Protein AF-A0A1I6BDX3-F1 (afdb_monomer_lite)

Radius of gyration: 25.12 Å; chains: 1; bounding box: 39×46×82 Å

Foldseek 3Di:
DDDDDDDDDPDPPPQPQPQADDGVVQADPVQVVVSVVCVVVVDNDYGPGVRVVPPDDPDDDDDPPVPPDDDPLVVQLVVQLVVCVVPPVDDSVVSSVVSVVVVVCVVCVVVVVVD

Organism: NCBI:txid112413

InterPro domains:
  IPR046274 Protein of unknown function DUF6307 [PF19826] (72-114)
  IPR060845 RGCVC-like [NF038206] (8-50)

Secondary structure (DSSP, 8-state):
-----PPP-----TTB-SSSSSBGGG--HHHHHHHHHHHHTT-------GGGG-S-----S----------HHHHHHHHHHHHHHHHH---HHHHHHHHHHHHHHHHHHHHHHT-

Sequence (115 aa):
MSAQSAAPLAARSAGACPVCRHEKAGHDAIADRFCSATAAGGFRRACACAAGSRETTEEDGNMTSELSFVSRYDQRLALVRDVLAQDTGLTEAACQALAARLLHVLDEAPERLRR

pLDDT: mean 78.5, std 18.49, range [38.06, 97.5]

Structure (mmCIF, N/CA/C/O backbone):
data_AF-A0A1I6BDX3-F1
#
_entry.id   AF-A0A1I6BDX3-F1
#
loop_
_atom_site.group_PDB
_atom_site.id
_atom_site.type_symbol
_atom_site.label_atom_id
_atom_site.label_alt_id
_atom_site.label_comp_id
_atom_site.label_asym_id
_atom_site.label_entity_id
_atom_site.label_seq_id
_atom_site.pdbx_PDB_ins_code
_atom_site.Cartn_x
_atom_site.Cartn_y
_atom_site.Cartn_z
_atom_site.occupancy
_atom_site.B_iso_or_equiv
_atom_site.auth_seq_id
_atom_site.auth_comp_id
_atom_site.auth_asym_id
_atom_site.auth_atom_id
_atom_site.pdbx_PDB_model_num
ATOM 1 N N . MET A 1 1 ? 17.120 -18.628 -61.270 1.00 38.06 1 MET A N 1
ATOM 2 C CA . MET A 1 1 ? 17.555 -17.215 -61.274 1.00 38.06 1 MET A CA 1
ATOM 3 C C . MET A 1 1 ? 16.368 -16.407 -60.757 1.00 38.06 1 MET A C 1
ATOM 5 O O . MET A 1 1 ? 15.397 -16.283 -61.482 1.00 38.06 1 MET A O 1
ATOM 9 N N . SER A 1 2 ? 16.211 -16.273 -59.434 1.00 44.50 2 SER A N 1
ATOM 10 C CA . SER A 1 2 ? 16.793 -15.211 -58.573 1.00 44.50 2 SER A CA 1
ATOM 11 C C . SER A 1 2 ? 16.189 -13.838 -58.908 1.00 44.50 2 SER A C 1
ATOM 13 O O . SER A 1 2 ? 16.275 -13.439 -60.056 1.00 44.50 2 SER A O 1
ATOM 15 N N . ALA A 1 3 ? 15.596 -13.049 -58.012 1.00 40.91 3 ALA A N 1
ATOM 16 C CA . ALA A 1 3 ? 15.345 -13.150 -56.577 1.00 40.91 3 ALA A CA 1
ATOM 17 C C . ALA A 1 3 ? 14.177 -12.194 -56.238 1.00 40.91 3 ALA A C 1
ATOM 19 O O . ALA A 1 3 ? 14.012 -11.165 -56.888 1.00 40.91 3 ALA A O 1
ATOM 20 N N . GLN A 1 4 ? 13.367 -12.541 -55.236 1.00 47.47 4 GLN A N 1
ATOM 21 C CA . GLN A 1 4 ? 12.331 -11.663 -54.685 1.00 47.47 4 GLN A CA 1
ATOM 22 C C . GLN A 1 4 ? 13.005 -10.555 -53.865 1.00 47.47 4 GLN A C 1
ATOM 24 O O . GLN A 1 4 ? 13.769 -10.846 -52.944 1.00 47.47 4 GLN A O 1
ATOM 29 N N . SER A 1 5 ? 12.740 -9.293 -54.212 1.00 45.94 5 SER A N 1
ATOM 30 C CA . SER A 1 5 ? 13.224 -8.129 -53.469 1.00 45.94 5 SER A CA 1
ATOM 31 C C . SER A 1 5 ? 12.552 -8.055 -52.101 1.00 45.94 5 SER A C 1
ATOM 33 O O . SER A 1 5 ? 11.359 -7.780 -51.989 1.00 45.94 5 SER A O 1
ATOM 35 N N . ALA A 1 6 ? 13.344 -8.295 -51.059 1.00 41.50 6 ALA A N 1
ATOM 36 C CA . ALA A 1 6 ? 12.985 -8.012 -49.682 1.00 41.50 6 ALA A CA 1
ATOM 37 C C . ALA A 1 6 ? 12.788 -6.498 -49.500 1.00 41.50 6 ALA A C 1
ATOM 39 O O . ALA A 1 6 ? 13.661 -5.700 -49.845 1.00 41.50 6 ALA A O 1
ATOM 40 N N . ALA A 1 7 ? 11.638 -6.113 -48.947 1.00 47.19 7 ALA A N 1
ATOM 41 C CA . ALA A 1 7 ? 11.416 -4.769 -48.431 1.00 47.19 7 ALA A CA 1
ATOM 42 C C . ALA A 1 7 ? 12.495 -4.434 -47.380 1.00 47.19 7 ALA A C 1
ATOM 44 O O . ALA A 1 7 ? 12.864 -5.314 -46.593 1.00 47.19 7 ALA A O 1
ATOM 45 N N . PRO A 1 8 ? 13.012 -3.195 -47.334 1.00 40.88 8 PRO A N 1
ATOM 46 C CA . PRO A 1 8 ? 14.002 -2.833 -46.337 1.00 40.88 8 PRO A CA 1
ATOM 47 C C . PRO A 1 8 ? 13.343 -2.888 -44.957 1.00 40.88 8 PRO A C 1
ATOM 49 O O . PRO A 1 8 ? 12.376 -2.172 -44.690 1.00 40.88 8 PRO A O 1
ATOM 52 N N . LEU A 1 9 ? 13.868 -3.748 -44.075 1.00 45.53 9 LEU A N 1
ATOM 53 C CA . LEU A 1 9 ? 13.616 -3.629 -42.645 1.00 45.53 9 LEU A CA 1
ATOM 54 C C . LEU A 1 9 ? 13.985 -2.200 -42.255 1.00 45.53 9 LEU A C 1
ATOM 56 O O . LEU A 1 9 ? 15.145 -1.807 -42.377 1.00 45.53 9 LEU A O 1
ATOM 60 N N . ALA A 1 10 ? 12.982 -1.436 -41.827 1.00 44.34 10 ALA A N 1
ATOM 61 C CA . ALA A 1 10 ? 13.151 -0.107 -41.276 1.00 44.34 10 ALA A CA 1
ATOM 62 C C . ALA A 1 10 ? 14.320 -0.127 -40.285 1.00 44.34 10 ALA A C 1
ATOM 64 O O . ALA A 1 10 ? 14.266 -0.796 -39.248 1.00 44.34 10 ALA A O 1
ATOM 65 N N . ALA A 1 11 ? 15.393 0.577 -40.641 1.00 45.22 11 ALA A N 1
ATOM 66 C CA . ALA A 1 11 ? 16.495 0.847 -39.746 1.00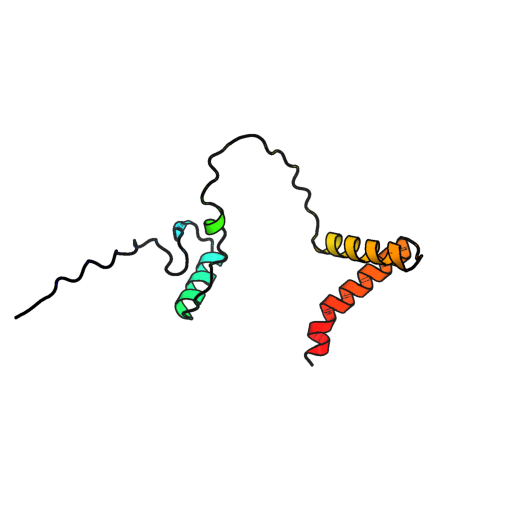 45.22 11 ALA A CA 1
ATOM 67 C C . ALA A 1 11 ? 15.905 1.562 -38.528 1.00 45.22 11 ALA A C 1
ATOM 69 O O . ALA A 1 11 ? 15.529 2.730 -38.608 1.00 45.22 11 ALA A O 1
ATOM 70 N N . ARG A 1 12 ? 15.763 0.849 -37.403 1.00 50.03 12 ARG A N 1
ATOM 71 C CA . ARG A 1 12 ? 15.509 1.497 -36.116 1.00 50.03 12 ARG A CA 1
ATOM 72 C C . ARG A 1 12 ? 16.697 2.426 -35.903 1.00 50.03 12 ARG A C 1
ATOM 74 O O . ARG A 1 12 ? 17.824 1.950 -35.778 1.00 50.03 12 ARG A O 1
ATOM 81 N N . SER A 1 13 ? 16.442 3.730 -35.965 1.00 53.16 13 SER A N 1
ATOM 82 C CA . SER A 1 13 ? 17.435 4.790 -35.819 1.00 53.16 13 SER A CA 1
ATOM 83 C C . SER A 1 13 ? 18.366 4.489 -34.646 1.00 53.16 13 SER A C 1
ATOM 85 O O . SER A 1 13 ? 17.910 4.002 -33.611 1.00 53.16 13 SER A O 1
ATOM 87 N N . ALA A 1 14 ? 19.654 4.812 -34.774 1.00 56.88 14 ALA A N 1
ATOM 88 C CA . ALA A 1 14 ? 20.702 4.535 -33.782 1.00 56.88 14 ALA A CA 1
ATOM 89 C C . ALA A 1 14 ? 20.483 5.175 -32.382 1.00 56.88 14 ALA A C 1
ATOM 91 O O . ALA A 1 14 ? 21.340 5.060 -31.509 1.00 56.88 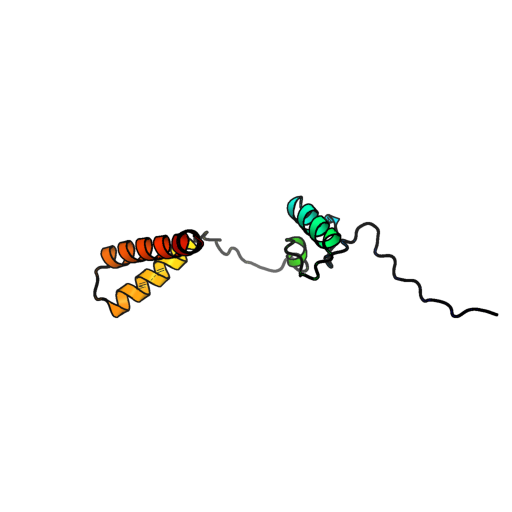14 ALA A O 1
ATOM 92 N N . GLY A 1 15 ? 19.333 5.814 -32.147 1.00 67.81 15 GLY A N 1
ATOM 93 C CA . GLY A 1 15 ? 18.870 6.355 -30.867 1.00 67.81 15 GLY A CA 1
ATOM 94 C C . GLY A 1 15 ? 17.551 5.759 -30.352 1.00 67.81 15 GLY A C 1
ATOM 95 O O . GLY A 1 15 ? 17.027 6.242 -29.353 1.00 67.81 15 GLY A O 1
ATOM 96 N N . ALA A 1 16 ? 16.989 4.727 -30.991 1.00 78.94 16 ALA A N 1
ATOM 97 C CA . ALA A 1 16 ? 15.766 4.076 -30.524 1.00 78.94 16 ALA A CA 1
ATOM 98 C C . ALA A 1 16 ? 16.082 2.975 -29.501 1.00 78.94 16 ALA A C 1
ATOM 100 O O . ALA A 1 16 ? 16.956 2.130 -29.712 1.00 78.94 16 ALA A O 1
ATOM 101 N N . CYS A 1 17 ? 15.342 2.941 -28.395 1.00 85.19 17 CYS A N 1
ATOM 102 C CA . CYS A 1 17 ? 15.434 1.835 -27.452 1.00 85.19 17 CYS A CA 1
ATOM 103 C C . CYS A 1 17 ? 14.797 0.570 -28.061 1.00 85.19 17 CYS A C 1
ATOM 105 O O . CYS A 1 17 ? 13.702 0.645 -28.623 1.00 85.19 17 CYS A O 1
ATOM 107 N N . PRO A 1 18 ? 15.421 -0.620 -27.948 1.00 83.19 18 PRO A N 1
ATOM 108 C CA . PRO A 1 18 ? 14.834 -1.850 -28.468 1.00 83.19 18 PRO A CA 1
ATOM 109 C C . PRO A 1 18 ? 13.566 -2.286 -27.715 1.00 83.19 18 PRO A C 1
ATOM 111 O O . PRO A 1 18 ? 12.744 -2.989 -28.305 1.00 83.19 18 PRO A O 1
ATOM 114 N N . VAL A 1 19 ? 13.406 -1.848 -26.458 1.00 88.25 19 VAL A N 1
ATOM 115 C CA . VAL A 1 19 ? 12.369 -2.292 -25.508 1.00 88.25 19 VAL A CA 1
ATOM 116 C C . VAL A 1 19 ? 11.136 -1.389 -25.488 1.00 88.25 19 VAL A C 1
ATOM 118 O O . VAL A 1 19 ? 10.022 -1.884 -25.335 1.00 88.25 19 VAL A O 1
ATOM 121 N N . CYS A 1 20 ? 11.308 -0.079 -25.634 1.00 86.81 20 CYS A N 1
ATOM 122 C CA . CYS A 1 20 ? 10.216 0.889 -25.571 1.00 86.81 20 CYS A CA 1
ATOM 123 C C . CYS A 1 20 ? 10.058 1.655 -26.885 1.00 86.81 20 CYS A C 1
ATOM 125 O O . CYS A 1 20 ? 10.857 1.513 -27.810 1.00 86.81 20 CYS A O 1
ATOM 127 N N . ARG A 1 21 ? 8.960 2.410 -26.987 1.00 82.31 21 ARG A N 1
ATOM 128 C CA . ARG A 1 21 ? 8.581 3.133 -28.210 1.00 82.31 21 ARG A CA 1
ATOM 129 C C . ARG A 1 21 ? 9.109 4.568 -28.263 1.00 82.31 21 ARG A C 1
ATOM 131 O O . ARG A 1 21 ? 9.101 5.143 -29.340 1.00 82.31 21 ARG A O 1
ATOM 138 N N . HIS A 1 22 ? 9.576 5.104 -27.138 1.00 82.44 22 HIS A N 1
ATOM 139 C CA . HIS A 1 22 ? 10.152 6.443 -27.061 1.00 82.44 22 HIS A CA 1
ATOM 140 C C . HIS A 1 22 ? 11.665 6.423 -27.312 1.00 82.44 22 HIS A C 1
ATOM 142 O O . HIS A 1 22 ? 12.321 5.373 -27.285 1.00 82.44 22 HIS A O 1
ATOM 148 N N . GLU A 1 23 ? 12.230 7.605 -27.534 1.00 84.00 23 GLU A N 1
ATOM 149 C CA . GLU A 1 23 ? 13.657 7.765 -27.785 1.00 84.00 23 GLU A CA 1
ATOM 150 C C . GLU A 1 23 ? 14.508 7.381 -26.570 1.00 84.00 23 GLU A C 1
ATOM 152 O O . GLU A 1 23 ? 14.126 7.585 -25.411 1.00 84.00 23 GLU A O 1
ATOM 157 N N . LYS A 1 24 ? 15.705 6.850 -26.844 1.00 84.62 24 LYS A N 1
ATOM 158 C CA . LYS A 1 24 ? 16.684 6.497 -25.810 1.00 84.62 24 LYS A CA 1
ATOM 159 C C . LYS A 1 24 ? 17.221 7.736 -25.089 1.00 84.62 24 LYS A C 1
ATOM 161 O O . LYS A 1 24 ? 17.574 7.640 -23.923 1.00 84.62 24 LYS A O 1
ATOM 166 N N . ALA A 1 25 ? 17.247 8.897 -25.746 1.00 83.06 25 ALA A N 1
ATOM 167 C CA . ALA A 1 25 ? 17.690 10.152 -25.135 1.00 83.06 25 ALA A CA 1
ATOM 168 C C . ALA A 1 25 ? 16.834 10.570 -23.922 1.00 83.06 25 ALA A C 1
ATOM 170 O O . ALA A 1 25 ? 17.326 11.265 -23.041 1.00 83.06 25 ALA A O 1
ATOM 171 N N . GLY A 1 26 ? 15.580 10.107 -23.836 1.00 82.75 26 GLY A N 1
ATOM 172 C CA . GLY A 1 26 ? 14.711 10.339 -22.680 1.00 82.75 26 GLY A CA 1
ATOM 173 C C . GLY A 1 26 ? 14.982 9.422 -21.481 1.00 82.75 26 GLY A C 1
ATOM 174 O O . GLY A 1 26 ? 14.260 9.492 -20.486 1.00 82.75 26 GLY A O 1
ATOM 175 N N . HIS A 1 27 ? 15.960 8.519 -21.563 1.00 87.81 27 HIS A N 1
ATOM 176 C CA . HIS A 1 27 ? 16.286 7.618 -20.466 1.00 87.81 27 HIS A CA 1
ATOM 177 C C . HIS A 1 27 ? 17.052 8.337 -19.355 1.00 87.81 27 HIS A C 1
ATOM 179 O O . HIS A 1 27 ? 18.011 9.062 -19.602 1.00 87.81 27 HIS A O 1
ATOM 185 N N . ASP A 1 28 ? 16.669 8.058 -18.113 1.00 86.88 28 ASP A N 1
ATOM 186 C CA . ASP A 1 28 ? 17.568 8.221 -16.977 1.00 86.88 28 ASP A CA 1
ATOM 187 C C . ASP A 1 28 ? 18.398 6.939 -16.759 1.00 86.88 28 ASP A C 1
ATOM 189 O O . ASP A 1 28 ? 18.201 5.903 -17.407 1.00 86.88 28 ASP A O 1
ATOM 193 N N . ALA A 1 29 ? 19.325 6.983 -15.800 1.00 88.06 29 ALA A N 1
ATOM 194 C CA . ALA A 1 29 ? 20.190 5.848 -15.485 1.00 88.06 29 ALA A CA 1
ATOM 195 C C . ALA A 1 29 ? 19.418 4.577 -15.065 1.00 88.06 29 ALA A C 1
ATOM 197 O O . ALA A 1 29 ? 19.932 3.463 -15.210 1.00 88.06 29 ALA A O 1
ATOM 198 N N . ILE A 1 30 ? 18.198 4.717 -14.532 1.00 87.12 30 ILE A N 1
ATOM 199 C CA . ILE A 1 30 ? 17.349 3.587 -14.138 1.00 87.12 30 ILE A CA 1
ATOM 200 C C . ILE A 1 30 ? 16.704 2.975 -15.385 1.00 87.12 30 ILE A C 1
ATOM 202 O O . ILE A 1 30 ? 16.764 1.755 -15.569 1.00 87.12 30 ILE A O 1
ATOM 206 N N . ALA A 1 31 ? 16.147 3.808 -16.264 1.00 88.19 31 ALA A N 1
ATOM 207 C CA . ALA A 1 31 ? 15.556 3.399 -17.531 1.00 88.19 31 ALA A CA 1
ATOM 208 C C . ALA A 1 31 ? 16.572 2.670 -18.423 1.00 88.19 31 ALA A C 1
ATOM 210 O O . ALA A 1 31 ? 16.244 1.624 -18.992 1.00 88.19 31 ALA A O 1
ATOM 211 N N . ASP A 1 32 ? 17.818 3.150 -18.475 1.00 89.25 32 ASP A N 1
ATOM 212 C CA . ASP A 1 32 ? 18.895 2.498 -19.223 1.00 89.25 32 ASP A CA 1
ATOM 213 C C . ASP A 1 32 ? 19.200 1.089 -18.710 1.00 89.25 32 ASP A C 1
ATOM 215 O O . ASP A 1 32 ? 19.237 0.129 -19.489 1.00 89.25 32 ASP A O 1
ATOM 219 N N . ARG A 1 33 ? 19.361 0.929 -17.391 1.00 89.94 33 ARG A N 1
ATOM 220 C CA . ARG A 1 33 ? 19.616 -0.383 -16.776 1.00 89.94 33 ARG A CA 1
ATOM 221 C C . ARG A 1 33 ? 18.455 -1.342 -17.004 1.00 89.94 33 ARG A C 1
ATOM 223 O O . ARG A 1 33 ? 18.668 -2.489 -17.397 1.00 89.94 33 ARG A O 1
ATOM 230 N N . PHE A 1 34 ? 17.228 -0.871 -16.795 1.00 89.88 34 PHE A N 1
ATOM 231 C CA . PHE A 1 34 ? 16.031 -1.689 -16.951 1.00 89.88 34 PHE A CA 1
ATOM 232 C C . PHE A 1 34 ? 15.843 -2.167 -18.395 1.00 89.88 34 PHE A C 1
ATOM 234 O O . PHE A 1 34 ? 15.588 -3.354 -18.626 1.00 89.88 34 PHE A O 1
ATOM 241 N N . CYS A 1 35 ? 15.973 -1.270 -19.376 1.00 90.06 35 CYS A N 1
ATOM 242 C CA . CYS A 1 35 ? 15.801 -1.617 -20.784 1.00 90.06 35 CYS A CA 1
ATOM 243 C C . CYS A 1 35 ? 16.924 -2.531 -21.281 1.00 90.06 35 CYS A C 1
ATOM 245 O O . CYS A 1 35 ? 16.644 -3.493 -21.992 1.00 90.06 35 CYS A O 1
ATOM 247 N N . SER A 1 36 ? 18.168 -2.303 -20.849 1.00 89.38 36 SER A N 1
ATOM 248 C CA . SER A 1 36 ? 19.289 -3.196 -21.162 1.00 89.38 36 SER A CA 1
ATOM 249 C C . SER A 1 36 ? 19.038 -4.622 -20.652 1.00 89.38 36 SER A C 1
ATOM 251 O O . SER A 1 36 ? 19.084 -5.578 -21.425 1.00 89.38 36 SER A O 1
ATOM 253 N N . ALA A 1 37 ? 18.649 -4.770 -19.380 1.00 90.75 37 ALA A N 1
ATOM 254 C CA . ALA A 1 37 ? 18.338 -6.075 -18.796 1.00 90.75 37 ALA A CA 1
ATOM 255 C C . ALA A 1 37 ? 17.127 -6.750 -19.464 1.00 90.75 37 ALA A C 1
ATOM 257 O O . ALA A 1 37 ? 17.110 -7.962 -19.666 1.00 90.75 37 ALA A O 1
ATOM 258 N N . THR A 1 38 ? 16.112 -5.965 -19.834 1.00 90.62 38 THR A N 1
ATOM 259 C CA . THR A 1 38 ? 14.911 -6.469 -20.516 1.00 90.62 38 THR A CA 1
ATOM 260 C C . THR A 1 38 ? 15.239 -6.997 -21.912 1.00 90.62 38 THR A C 1
ATOM 262 O O . THR A 1 38 ? 14.764 -8.072 -22.276 1.00 90.62 38 THR A O 1
ATOM 265 N N . ALA A 1 39 ? 16.083 -6.281 -22.662 1.00 89.88 39 ALA A N 1
ATOM 266 C CA . ALA A 1 39 ? 16.567 -6.719 -23.965 1.00 89.88 39 ALA A CA 1
ATOM 267 C C . ALA A 1 39 ? 17.430 -7.985 -23.850 1.00 89.88 39 ALA A C 1
ATOM 269 O O . ALA A 1 39 ? 17.195 -8.942 -24.582 1.00 89.88 39 ALA A O 1
ATOM 270 N N . ALA A 1 40 ? 18.370 -8.018 -22.899 1.00 91.19 40 ALA A N 1
ATOM 271 C CA . ALA A 1 40 ? 19.247 -9.168 -22.677 1.00 91.19 40 ALA A CA 1
ATOM 272 C C . ALA A 1 40 ? 18.474 -10.435 -22.269 1.00 91.19 40 ALA A C 1
ATOM 274 O O . ALA A 1 40 ? 18.820 -11.533 -22.693 1.00 91.19 40 ALA A O 1
ATOM 275 N N . GLY A 1 41 ? 17.409 -10.283 -21.476 1.00 90.00 41 GLY A N 1
ATOM 276 C CA . GLY A 1 41 ? 16.555 -11.393 -21.047 1.00 90.00 41 GLY A CA 1
ATOM 277 C C . GLY A 1 41 ? 15.447 -11.778 -22.033 1.00 90.00 41 GLY A C 1
ATOM 278 O O . GLY A 1 41 ? 14.711 -12.723 -21.763 1.00 90.00 41 GLY A O 1
ATOM 279 N N . GLY A 1 42 ? 15.272 -11.049 -23.143 1.00 87.88 42 GLY A N 1
ATOM 280 C CA . GLY A 1 42 ? 14.207 -11.318 -24.119 1.00 87.88 42 GLY A CA 1
ATOM 281 C C . GLY A 1 42 ? 12.784 -11.174 -23.560 1.00 87.88 42 GLY A C 1
ATOM 282 O O . GLY A 1 42 ? 11.839 -11.760 -24.094 1.00 87.88 42 GLY A O 1
ATOM 283 N N . PHE A 1 43 ? 12.603 -10.420 -22.472 1.00 82.25 43 PHE A N 1
ATOM 284 C CA . PHE A 1 43 ? 11.301 -10.293 -21.823 1.00 82.25 43 PHE A CA 1
ATOM 285 C C . PHE A 1 43 ? 10.364 -9.396 -22.639 1.00 82.25 43 PHE A C 1
ATOM 287 O O . PHE A 1 43 ? 10.680 -8.246 -22.942 1.00 82.25 43 PHE A O 1
ATOM 294 N N . ARG A 1 44 ? 9.157 -9.891 -22.928 1.00 78.44 44 ARG A N 1
ATOM 295 C CA . ARG A 1 44 ? 8.079 -9.107 -23.546 1.00 78.44 44 ARG A CA 1
ATOM 296 C C . ARG A 1 44 ? 7.214 -8.465 -22.460 1.00 78.44 44 ARG A C 1
ATOM 298 O O . ARG A 1 44 ? 6.185 -9.012 -22.080 1.00 78.44 44 ARG A O 1
ATOM 305 N N . ARG A 1 45 ? 7.662 -7.322 -21.934 1.00 76.19 45 ARG A N 1
ATOM 306 C CA . ARG A 1 45 ? 6.958 -6.515 -20.917 1.00 76.19 45 ARG A CA 1
ATOM 307 C C . ARG A 1 45 ? 6.956 -5.035 -21.302 1.00 76.19 45 ARG A C 1
ATOM 309 O O . ARG A 1 45 ? 7.874 -4.588 -21.984 1.00 76.19 45 ARG A O 1
ATOM 316 N N . ALA A 1 46 ? 5.943 -4.284 -20.865 1.00 73.56 46 ALA A N 1
ATOM 317 C CA . ALA A 1 46 ? 5.917 -2.830 -21.038 1.00 73.56 46 ALA A CA 1
ATOM 318 C C . ALA A 1 46 ? 7.076 -2.176 -20.258 1.00 73.56 46 ALA A C 1
ATOM 320 O O . ALA A 1 46 ? 7.448 -2.662 -19.187 1.00 73.56 46 ALA A O 1
ATOM 321 N N . CYS A 1 47 ? 7.673 -1.104 -20.791 1.00 79.00 47 CYS A N 1
ATOM 322 C CA . CYS A 1 47 ? 8.727 -0.375 -20.072 1.00 79.00 47 CYS A CA 1
ATOM 323 C C . CYS A 1 47 ? 8.115 0.527 -18.993 1.00 79.00 47 CYS A C 1
ATOM 325 O O . CYS A 1 47 ? 7.039 1.086 -19.180 1.00 79.00 47 CYS A O 1
ATOM 327 N N . ALA A 1 48 ? 8.822 0.654 -17.868 1.00 76.94 48 ALA A N 1
ATOM 328 C CA . ALA A 1 48 ? 8.441 1.487 -16.724 1.00 76.94 48 ALA A CA 1
ATOM 329 C C . ALA A 1 48 ? 9.127 2.869 -16.745 1.00 76.94 48 ALA A C 1
ATOM 331 O O . ALA A 1 48 ? 9.250 3.534 -15.721 1.00 76.94 48 ALA A O 1
ATOM 332 N N . CYS A 1 49 ? 9.660 3.264 -17.897 1.00 80.12 49 CYS A N 1
ATOM 333 C CA . CYS A 1 49 ? 10.477 4.455 -18.051 1.00 80.12 49 CYS A CA 1
ATOM 334 C C . CYS A 1 49 ? 9.585 5.705 -18.035 1.00 80.12 49 CYS A C 1
ATOM 336 O O . CYS A 1 49 ? 8.593 5.764 -18.761 1.00 80.12 49 CYS A O 1
ATOM 338 N N . ALA A 1 50 ? 9.967 6.731 -17.270 1.00 69.06 50 ALA A N 1
ATOM 339 C CA . ALA A 1 50 ? 9.187 7.967 -17.137 1.00 69.06 50 ALA A CA 1
ATOM 340 C C . ALA A 1 50 ? 9.048 8.766 -18.451 1.00 69.06 50 ALA A C 1
ATOM 342 O O . ALA A 1 50 ? 8.165 9.610 -18.573 1.00 69.06 50 ALA A O 1
ATOM 343 N N . ALA A 1 51 ? 9.902 8.518 -19.448 1.00 65.81 51 ALA A N 1
ATOM 344 C CA . ALA A 1 51 ? 9.772 9.125 -20.773 1.00 65.81 51 ALA A CA 1
ATOM 345 C C . ALA A 1 51 ? 8.513 8.660 -21.525 1.00 65.81 51 ALA A C 1
ATOM 347 O O . ALA A 1 51 ? 7.924 9.452 -22.250 1.00 65.81 51 ALA A O 1
ATOM 348 N N . GLY A 1 52 ? 8.039 7.427 -21.299 1.00 61.00 52 GLY A N 1
ATOM 349 C CA . GLY A 1 52 ? 6.809 6.927 -21.924 1.00 61.00 52 GLY A CA 1
ATOM 350 C C . GLY A 1 52 ? 5.533 7.618 -21.438 1.00 61.00 52 GLY A C 1
ATOM 351 O O . GLY A 1 52 ? 4.509 7.530 -22.101 1.00 61.00 52 GLY A O 1
ATOM 352 N N . SER A 1 53 ? 5.594 8.317 -20.302 1.00 59.97 53 SER A N 1
ATOM 353 C CA . SER A 1 53 ? 4.488 9.101 -19.743 1.00 59.97 53 SER A CA 1
ATOM 354 C C . SER A 1 53 ? 4.568 10.600 -20.061 1.00 59.97 53 SER A C 1
ATOM 356 O O . SER A 1 53 ? 3.761 11.357 -19.535 1.00 59.97 53 SER A O 1
ATOM 358 N N . ARG A 1 54 ? 5.551 11.047 -20.862 1.00 55.97 54 ARG A N 1
ATOM 359 C CA . ARG A 1 54 ? 5.794 12.472 -21.166 1.00 55.97 54 ARG A CA 1
ATOM 360 C C . ARG A 1 54 ? 5.412 12.904 -22.587 1.00 55.97 54 ARG A C 1
ATOM 362 O O . ARG A 1 54 ? 5.534 14.085 -22.893 1.00 55.97 54 ARG A O 1
ATOM 369 N N . GLU A 1 55 ? 4.965 11.999 -23.457 1.00 54.34 55 GLU A N 1
ATOM 370 C CA . GLU A 1 55 ? 4.415 12.401 -24.758 1.00 54.34 55 GLU A CA 1
ATOM 371 C C . GLU A 1 55 ? 3.014 12.995 -24.550 1.00 54.34 55 GLU A C 1
ATOM 373 O O . GLU A 1 55 ? 2.122 12.325 -24.042 1.00 54.34 55 GLU A O 1
ATOM 378 N N . THR A 1 56 ? 2.879 14.266 -24.945 1.00 45.66 56 THR A N 1
ATOM 379 C CA . THR A 1 56 ? 1.762 15.215 -24.771 1.00 45.66 56 THR A CA 1
ATOM 380 C C . THR A 1 56 ? 1.644 15.890 -23.398 1.00 45.66 56 THR A C 1
ATOM 382 O O . THR A 1 56 ? 0.807 15.552 -22.563 1.00 45.66 56 THR A O 1
ATOM 385 N N . THR A 1 57 ? 2.415 16.954 -23.197 1.00 46.12 57 THR A N 1
ATOM 386 C CA . THR A 1 57 ? 1.894 18.134 -22.494 1.00 46.12 57 THR A CA 1
ATOM 387 C C . THR A 1 57 ? 2.400 19.357 -23.245 1.00 46.12 57 THR A C 1
ATOM 389 O O . THR A 1 57 ? 3.425 19.936 -22.900 1.00 46.12 57 THR A O 1
ATOM 392 N N . GLU A 1 58 ? 1.718 19.682 -24.347 1.00 49.25 58 GLU A N 1
ATOM 393 C CA . GLU A 1 58 ? 1.658 21.074 -24.783 1.00 49.25 58 GLU A CA 1
ATOM 394 C C . GLU A 1 58 ? 0.948 21.847 -23.668 1.00 49.25 58 GLU A C 1
ATOM 396 O O . GLU A 1 58 ? -0.051 21.391 -23.107 1.00 49.25 58 GLU A O 1
ATOM 401 N N . GLU A 1 59 ? 1.580 22.944 -23.271 1.00 57.03 59 GLU A N 1
ATOM 402 C CA . GLU A 1 59 ? 1.201 23.803 -22.163 1.00 57.03 59 GLU A CA 1
ATOM 403 C C . GLU A 1 59 ? -0.190 24.386 -22.404 1.00 57.03 59 GLU A C 1
ATOM 405 O O . GLU A 1 59 ? -0.355 25.286 -23.222 1.00 57.03 59 GLU A O 1
ATOM 410 N N . ASP A 1 60 ? -1.184 23.904 -21.661 1.00 45.41 60 ASP A N 1
ATOM 411 C CA . ASP A 1 60 ? -2.473 24.573 -21.568 1.00 45.41 60 ASP A CA 1
ATOM 412 C C . ASP A 1 60 ? -2.933 24.641 -20.108 1.00 45.41 60 ASP A C 1
ATOM 414 O O . ASP A 1 60 ? -3.164 23.635 -19.439 1.00 45.41 60 ASP A O 1
ATOM 418 N N . GLY A 1 61 ? -3.028 25.882 -19.627 1.00 53.16 61 GLY A N 1
ATOM 419 C CA . GLY A 1 61 ? -4.018 26.336 -18.654 1.00 53.16 61 GLY A CA 1
ATOM 420 C C . GLY A 1 61 ? -4.047 25.700 -17.260 1.00 53.16 61 GLY A C 1
ATOM 421 O O . GLY A 1 61 ? -4.762 24.738 -17.014 1.00 53.16 61 GLY A O 1
ATOM 422 N N . ASN A 1 62 ? -3.462 26.412 -16.293 1.00 61.44 62 ASN A N 1
ATOM 423 C CA . ASN A 1 62 ? -4.010 26.555 -14.935 1.00 61.44 62 ASN A CA 1
ATOM 424 C C . ASN A 1 62 ? -4.271 25.259 -14.129 1.00 61.44 62 ASN A C 1
ATOM 426 O O . ASN A 1 62 ? -5.416 24.894 -13.866 1.00 61.44 62 ASN A O 1
ATOM 430 N N . MET A 1 63 ? -3.216 24.650 -13.584 1.00 42.47 63 MET A N 1
ATOM 431 C CA . MET A 1 63 ? -3.344 23.864 -12.352 1.00 42.47 63 MET A CA 1
ATOM 432 C C . MET A 1 63 ? -2.219 24.199 -11.379 1.00 42.47 63 MET A C 1
ATOM 434 O O . MET A 1 63 ? -1.227 23.487 -11.259 1.00 42.47 63 MET A O 1
ATOM 438 N N . THR A 1 64 ? -2.416 25.252 -10.590 1.00 49.69 64 THR A N 1
ATOM 439 C CA . THR A 1 64 ? -1.856 25.281 -9.235 1.00 49.69 64 THR A CA 1
ATOM 440 C C . THR A 1 64 ? -2.696 24.357 -8.351 1.00 49.69 64 THR A C 1
ATOM 442 O O . THR A 1 64 ? -3.398 24.807 -7.450 1.00 49.69 64 THR A O 1
ATOM 445 N N . SER A 1 65 ? -2.692 23.053 -8.641 1.00 62.41 65 SER A N 1
ATOM 446 C CA . SER A 1 65 ? -3.134 22.062 -7.666 1.00 62.41 65 SER A CA 1
ATOM 447 C C . SER A 1 65 ? -2.002 21.934 -6.658 1.00 62.41 65 SER A C 1
ATOM 449 O O . SER A 1 65 ? -0.937 21.411 -6.985 1.00 62.41 65 SER A O 1
ATOM 451 N N . GLU A 1 66 ? -2.201 22.480 -5.466 1.00 60.03 66 GLU A N 1
ATOM 452 C CA . GLU A 1 66 ? -1.289 22.317 -4.342 1.00 60.03 66 GLU A CA 1
ATOM 453 C C . GLU A 1 66 ? -1.076 20.811 -4.118 1.00 60.03 66 GLU A C 1
ATOM 455 O O . GLU A 1 66 ? -1.987 20.084 -3.719 1.00 60.03 66 GLU A O 1
ATOM 460 N N . LEU A 1 67 ? 0.102 20.308 -4.499 1.00 66.94 67 LEU A N 1
ATOM 461 C CA . LEU A 1 67 ? 0.432 18.89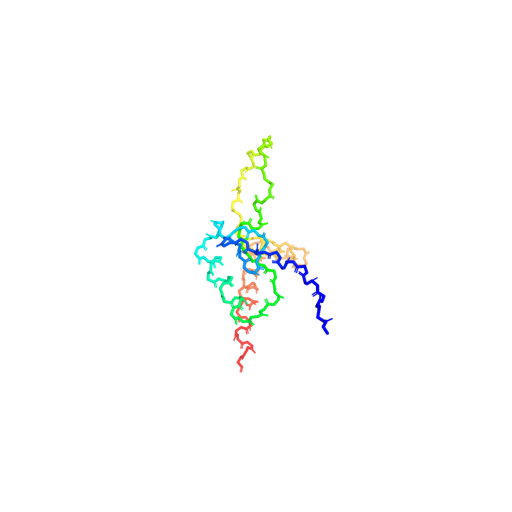0 -4.410 1.00 66.94 67 LEU A CA 1
ATOM 462 C C . LEU A 1 67 ? 0.659 18.545 -2.936 1.00 66.94 67 LEU A C 1
ATOM 464 O O . LEU A 1 67 ? 1.790 18.577 -2.450 1.00 66.94 67 LEU A O 1
ATOM 468 N N . SER A 1 68 ? -0.414 18.231 -2.208 1.00 75.25 68 SER A N 1
ATOM 469 C CA . SER A 1 68 ? -0.295 17.699 -0.856 1.00 75.25 68 SER A CA 1
ATOM 470 C C . SER A 1 68 ? 0.280 16.287 -0.945 1.00 75.25 68 SER A C 1
ATOM 472 O O . SER A 1 68 ? -0.335 15.344 -1.447 1.00 75.25 68 SER A O 1
ATOM 474 N N . PHE A 1 69 ? 1.528 16.139 -0.505 1.00 77.25 69 PHE A N 1
ATOM 475 C CA . PHE A 1 69 ? 2.118 14.820 -0.354 1.00 77.25 69 PHE A CA 1
ATOM 476 C C . PHE A 1 69 ? 1.356 14.083 0.748 1.00 77.25 69 PHE A C 1
ATOM 478 O O . PHE A 1 69 ? 1.481 14.412 1.926 1.00 77.25 69 PHE A O 1
ATOM 485 N N . VAL A 1 70 ? 0.568 13.080 0.363 1.00 77.50 70 VAL A N 1
ATOM 486 C CA . VAL A 1 70 ? -0.082 12.170 1.305 1.00 77.50 70 VAL A CA 1
ATOM 487 C C . VAL A 1 70 ? 0.647 10.836 1.248 1.00 77.50 70 VAL A C 1
ATOM 489 O O . VAL A 1 70 ? 0.710 10.189 0.199 1.00 77.50 70 VAL A O 1
ATOM 492 N N . SER A 1 71 ? 1.197 10.405 2.382 1.00 88.50 71 SER A N 1
ATOM 493 C CA . SER A 1 71 ? 1.817 9.088 2.479 1.00 88.50 71 SER A CA 1
ATOM 494 C C . SER A 1 71 ? 0.779 8.001 2.195 1.00 88.50 71 SER A C 1
ATOM 496 O O . SER A 1 71 ? -0.312 7.992 2.767 1.00 88.50 71 SER A O 1
ATOM 498 N N . ARG A 1 72 ? 1.126 7.022 1.348 1.00 90.50 72 ARG A N 1
ATOM 499 C CA . ARG A 1 72 ? 0.274 5.838 1.122 1.00 90.50 72 ARG A CA 1
ATOM 500 C C . ARG A 1 72 ? -0.008 5.074 2.414 1.00 90.50 72 ARG A C 1
ATOM 502 O O . ARG A 1 72 ? -1.047 4.430 2.525 1.00 90.50 72 ARG A O 1
ATOM 509 N N . TYR A 1 73 ? 0.915 5.130 3.372 1.00 92.69 73 TYR A N 1
ATOM 510 C CA . TYR A 1 73 ? 0.715 4.534 4.686 1.00 92.69 73 TYR A CA 1
ATOM 511 C C . TYR A 1 73 ? -0.433 5.221 5.431 1.00 92.69 73 TYR A C 1
ATOM 513 O O . TYR A 1 73 ? -1.338 4.539 5.903 1.00 92.69 73 TYR A O 1
ATOM 521 N N . ASP A 1 74 ? -0.458 6.554 5.440 1.00 92.25 74 ASP A N 1
ATOM 522 C CA . ASP A 1 74 ? -1.503 7.327 6.118 1.00 92.25 74 ASP A CA 1
ATOM 523 C C . ASP A 1 74 ? -2.875 7.093 5.474 1.00 92.25 74 ASP A C 1
ATOM 525 O O . ASP A 1 74 ? -3.867 6.925 6.179 1.00 92.25 74 ASP A O 1
ATOM 529 N N . GLN A 1 75 ? -2.927 6.974 4.141 1.00 94.25 75 GLN A N 1
ATOM 530 C CA . GLN A 1 75 ? -4.156 6.604 3.425 1.00 94.25 75 GLN A CA 1
ATOM 531 C C . GLN A 1 75 ? -4.669 5.219 3.841 1.00 94.25 75 GLN A C 1
ATOM 533 O O . GLN A 1 75 ? -5.853 5.060 4.132 1.00 94.25 75 GLN A O 1
ATOM 538 N N . ARG A 1 76 ? -3.787 4.209 3.900 1.00 95.75 76 ARG A N 1
ATOM 539 C CA . ARG A 1 76 ? -4.150 2.855 4.359 1.00 95.75 76 ARG A CA 1
ATOM 540 C C . ARG A 1 76 ? -4.629 2.874 5.808 1.00 95.75 76 ARG A C 1
ATOM 542 O O . ARG A 1 76 ? -5.595 2.192 6.138 1.00 95.75 76 ARG A O 1
ATOM 549 N N . LEU A 1 77 ? -3.962 3.646 6.660 1.00 96.12 77 LEU A N 1
ATOM 550 C CA . LEU A 1 77 ? -4.294 3.759 8.074 1.00 96.12 77 LEU A CA 1
ATOM 551 C C . LEU A 1 77 ? -5.678 4.378 8.276 1.00 96.12 77 LEU A C 1
ATOM 553 O O . LEU A 1 77 ? -6.474 3.824 9.031 1.00 96.12 77 LEU A O 1
ATOM 557 N N . ALA A 1 78 ? -5.984 5.458 7.552 1.00 95.12 78 ALA A N 1
ATOM 558 C CA . ALA A 1 78 ? -7.302 6.084 7.559 1.00 95.12 78 ALA A CA 1
ATOM 559 C C . ALA A 1 78 ? -8.391 5.100 7.111 1.00 95.12 78 ALA A C 1
ATOM 561 O O . ALA A 1 78 ? -9.358 4.899 7.839 1.00 95.12 78 ALA A O 1
ATOM 562 N N . LEU A 1 79 ? -8.186 4.398 5.989 1.00 95.88 79 LEU A N 1
ATOM 563 C CA . LEU A 1 79 ? -9.141 3.403 5.488 1.00 95.88 79 LEU A CA 1
ATOM 564 C C . LEU A 1 79 ? -9.446 2.306 6.517 1.00 95.88 79 LEU A C 1
ATOM 566 O O . LEU A 1 79 ? -10.608 2.003 6.774 1.00 95.88 79 LEU A O 1
ATOM 570 N N . VAL A 1 80 ? -8.417 1.711 7.128 1.00 96.81 80 VAL A N 1
ATOM 571 C CA . VAL A 1 80 ? -8.613 0.643 8.122 1.00 96.81 80 VAL A CA 1
ATOM 572 C C . VAL A 1 80 ? -9.283 1.186 9.383 1.00 96.81 80 VAL A C 1
ATOM 574 O O . VAL A 1 80 ? -10.185 0.545 9.920 1.00 96.81 80 VAL A O 1
ATOM 577 N N . ARG A 1 81 ? -8.873 2.368 9.858 1.00 96.31 81 ARG A N 1
ATOM 578 C CA . ARG A 1 81 ? -9.490 3.018 11.019 1.00 96.31 81 ARG A CA 1
ATOM 579 C C . ARG A 1 81 ? -10.974 3.278 10.779 1.00 96.31 81 ARG A C 1
ATOM 581 O O . ARG A 1 81 ? -11.767 3.010 11.675 1.00 96.31 81 ARG A O 1
ATOM 588 N N . ASP A 1 82 ? -11.340 3.778 9.604 1.00 96.00 82 ASP A N 1
ATOM 589 C CA . ASP A 1 82 ? -12.723 4.125 9.279 1.00 96.00 82 ASP A CA 1
ATOM 590 C C . ASP A 1 82 ? -13.618 2.876 9.251 1.00 96.00 82 ASP A C 1
ATOM 592 O O . ASP A 1 82 ? -14.731 2.919 9.769 1.00 96.00 82 ASP A O 1
ATOM 596 N N . VAL A 1 83 ? -13.114 1.743 8.746 1.00 96.12 83 VAL A N 1
ATOM 597 C CA . VAL A 1 83 ? -13.806 0.442 8.830 1.00 96.12 83 VAL A CA 1
ATOM 598 C C . VAL A 1 83 ? -13.965 -0.007 10.286 1.00 96.12 83 VAL A C 1
ATOM 600 O O . VAL A 1 83 ? -15.057 -0.367 10.714 1.00 96.12 83 VAL A O 1
ATOM 603 N N . LEU A 1 84 ? -12.896 0.060 11.087 1.00 95.88 84 LEU A N 1
ATOM 604 C CA . LEU A 1 84 ? -12.964 -0.319 12.502 1.00 95.88 84 LEU A CA 1
ATOM 605 C C . LEU A 1 84 ? -13.968 0.547 13.272 1.00 95.88 84 LEU A C 1
ATOM 607 O O . LEU A 1 84 ? -14.730 0.027 14.085 1.00 95.88 84 LEU A O 1
ATOM 611 N N . ALA A 1 85 ? -13.995 1.853 13.008 1.00 93.88 85 ALA A N 1
ATOM 612 C CA . ALA A 1 85 ? -14.911 2.780 13.658 1.00 93.88 85 ALA A CA 1
ATOM 613 C C . ALA A 1 85 ? -16.384 2.475 13.338 1.00 93.88 85 ALA A C 1
ATOM 615 O O . ALA A 1 85 ? -17.233 2.661 14.207 1.00 93.88 85 ALA A O 1
ATOM 616 N N . GLN A 1 86 ? -16.679 1.977 12.132 1.00 94.06 86 GLN A N 1
ATOM 617 C CA . GLN A 1 86 ? -18.040 1.619 11.719 1.00 94.06 86 GLN A CA 1
ATOM 618 C C . GLN A 1 86 ? -18.583 0.402 12.478 1.00 94.06 86 GLN A C 1
ATOM 620 O O . GLN A 1 86 ? -19.732 0.427 12.913 1.00 94.06 86 GLN A O 1
ATOM 625 N N . ASP A 1 87 ? -17.757 -0.626 12.692 1.00 90.56 87 ASP A N 1
ATOM 626 C CA . ASP A 1 87 ? -18.262 -1.946 13.100 1.00 90.56 87 ASP A CA 1
ATOM 627 C C . ASP A 1 87 ? -17.972 -2.331 14.559 1.00 90.56 87 ASP A C 1
ATOM 629 O O . ASP A 1 87 ? -18.555 -3.284 15.076 1.00 90.56 87 ASP A O 1
ATOM 633 N N . THR A 1 88 ? -1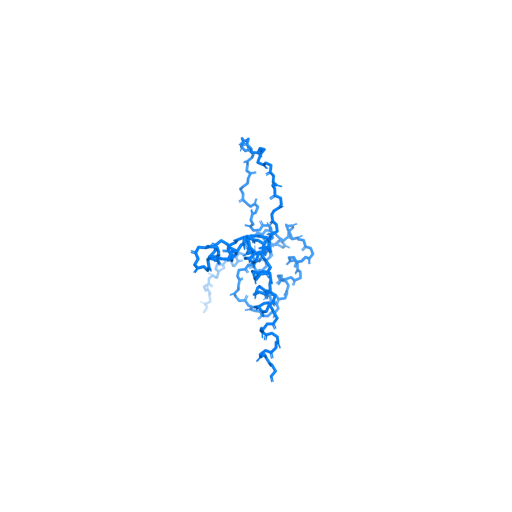7.061 -1.633 15.245 1.00 90.31 88 THR A N 1
ATOM 634 C CA . THR A 1 88 ? -16.541 -2.107 16.547 1.00 90.31 88 THR A CA 1
ATOM 635 C C . THR A 1 88 ? -16.970 -1.276 17.755 1.00 90.31 88 THR A C 1
ATOM 637 O O . THR A 1 88 ? -16.775 -1.716 18.888 1.00 90.31 88 THR A O 1
ATOM 640 N N . GLY A 1 89 ? -17.525 -0.075 17.550 1.00 91.56 89 GLY A N 1
ATOM 641 C CA . GLY A 1 89 ? -17.860 0.857 18.639 1.00 91.56 89 GLY A CA 1
ATOM 642 C C . GLY A 1 89 ? -16.650 1.322 19.465 1.00 91.56 89 GLY A C 1
ATOM 643 O O . GLY A 1 89 ? -16.815 1.872 20.555 1.00 91.56 89 GLY A O 1
ATOM 644 N N . LEU A 1 90 ? -15.428 1.076 18.980 1.00 94.00 90 LEU A N 1
ATOM 645 C CA . LEU A 1 90 ? -14.190 1.490 19.628 1.00 94.00 90 LEU A CA 1
ATOM 646 C C . LEU A 1 90 ? -14.005 3.011 19.551 1.00 94.00 90 LEU A C 1
ATOM 648 O O . LEU A 1 90 ? -14.510 3.688 18.656 1.00 94.00 90 LEU A O 1
ATOM 652 N N . THR A 1 91 ? -13.227 3.555 20.488 1.00 96.44 91 THR A N 1
ATOM 653 C CA . THR A 1 91 ? -12.833 4.968 20.444 1.00 96.44 91 THR A CA 1
ATOM 654 C C . THR A 1 91 ? -11.901 5.233 19.262 1.00 96.44 91 THR A C 1
ATOM 656 O O . THR A 1 91 ? -11.163 4.345 18.835 1.00 96.44 91 THR A O 1
ATOM 659 N N . GLU A 1 92 ? -11.860 6.473 18.770 1.00 93.44 92 GLU A N 1
ATOM 660 C CA . GLU A 1 92 ? -10.993 6.850 17.643 1.00 93.44 92 GLU A CA 1
ATOM 661 C C . GLU A 1 92 ? -9.520 6.490 17.894 1.00 93.44 92 GLU A C 1
ATOM 663 O O . GLU A 1 92 ? -8.861 5.906 17.034 1.00 93.44 92 GLU A O 1
ATOM 668 N N . ALA A 1 93 ? -9.020 6.746 19.106 1.00 94.94 93 ALA A N 1
ATOM 669 C CA . ALA A 1 93 ? -7.661 6.385 19.500 1.00 94.94 93 ALA A CA 1
ATOM 670 C C . ALA A 1 93 ? -7.430 4.861 19.496 1.00 94.94 93 ALA A C 1
ATOM 672 O O . ALA A 1 93 ? -6.358 4.396 19.099 1.00 94.94 93 ALA A O 1
ATOM 673 N N . ALA A 1 94 ? -8.428 4.071 19.904 1.00 96.56 94 ALA A N 1
ATOM 674 C CA . ALA A 1 94 ? -8.348 2.614 19.864 1.00 96.56 94 ALA A CA 1
ATOM 675 C C . ALA A 1 94 ? -8.385 2.082 18.421 1.00 96.56 94 ALA A C 1
ATOM 677 O O . ALA A 1 94 ? -7.570 1.220 18.085 1.00 96.56 94 ALA A O 1
ATOM 678 N N . CYS A 1 95 ? -9.247 2.634 17.558 1.00 97.44 95 CYS A N 1
ATOM 679 C CA . CYS A 1 95 ? -9.279 2.327 16.126 1.00 97.44 95 CYS A CA 1
ATOM 680 C C . CYS A 1 95 ? -7.947 2.666 15.453 1.00 97.44 95 CYS A C 1
ATOM 682 O O . CYS A 1 95 ? -7.403 1.836 14.730 1.00 97.44 95 CYS A O 1
ATOM 684 N N . GLN A 1 96 ? -7.379 3.839 15.743 1.00 96.25 96 GLN A N 1
ATOM 685 C CA . GLN A 1 96 ? -6.086 4.277 15.217 1.00 96.25 96 GLN A CA 1
ATOM 686 C C . GLN A 1 96 ? -4.961 3.314 15.619 1.00 96.25 96 GLN A C 1
ATOM 688 O O . GLN A 1 96 ? -4.187 2.850 14.778 1.00 96.25 96 GLN A O 1
ATOM 693 N N . ALA A 1 97 ? -4.881 2.974 16.909 1.00 97.06 97 ALA A N 1
ATOM 694 C CA . ALA A 1 97 ? -3.857 2.072 17.422 1.00 97.06 97 ALA A CA 1
ATOM 695 C C . ALA A 1 97 ? -4.005 0.647 16.864 1.00 97.06 97 ALA A C 1
ATOM 697 O O . ALA A 1 97 ? -3.007 -0.020 16.583 1.00 97.06 97 ALA A O 1
ATOM 698 N N . LEU A 1 98 ? -5.239 0.161 16.707 1.00 97.31 98 LEU A N 1
ATOM 699 C CA . LEU A 1 98 ? -5.504 -1.157 16.141 1.00 97.31 98 LEU A CA 1
ATOM 700 C C . LEU A 1 98 ? -5.200 -1.201 14.639 1.00 97.31 98 LEU A C 1
ATOM 702 O O . LEU A 1 98 ? -4.544 -2.143 14.199 1.00 97.31 98 LEU A O 1
ATOM 706 N N . ALA A 1 99 ? -5.587 -0.174 13.880 1.00 97.50 99 ALA A N 1
ATOM 707 C CA . ALA A 1 99 ? -5.295 -0.060 12.455 1.00 97.50 99 ALA A CA 1
ATOM 708 C C . ALA A 1 99 ? -3.785 -0.114 12.175 1.00 97.50 99 ALA A C 1
ATOM 710 O O . ALA A 1 99 ? -3.346 -0.886 11.322 1.00 97.50 99 ALA A O 1
ATOM 711 N N . ALA A 1 100 ? -2.979 0.623 12.949 1.00 97.44 100 ALA A N 1
ATOM 71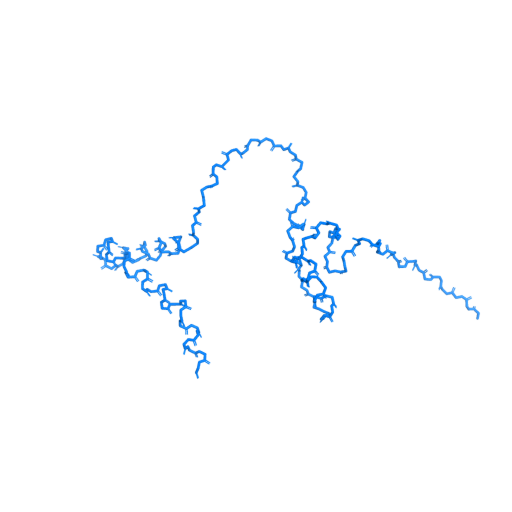2 C CA . ALA A 1 100 ? -1.523 0.607 12.813 1.00 97.44 100 ALA A CA 1
ATOM 713 C C . ALA A 1 100 ? -0.934 -0.791 13.072 1.00 97.44 100 ALA A C 1
ATOM 715 O O . ALA A 1 100 ? -0.109 -1.275 12.298 1.00 97.44 100 ALA A O 1
ATOM 716 N N . ARG A 1 101 ? -1.395 -1.477 14.130 1.00 97.25 101 ARG A N 1
ATOM 717 C CA . ARG A 1 101 ? -0.950 -2.844 14.450 1.00 97.25 101 ARG A CA 1
ATOM 718 C C . ARG A 1 101 ? -1.338 -3.852 13.370 1.00 97.25 101 ARG A C 1
ATOM 720 O O . ARG A 1 101 ? -0.516 -4.688 13.012 1.00 97.25 101 ARG A O 1
ATOM 727 N N . LEU A 1 102 ? -2.563 -3.775 12.850 1.00 96.19 102 LEU A N 1
ATOM 728 C CA . LEU A 1 102 ? -3.030 -4.662 11.783 1.00 96.19 102 LEU A CA 1
ATOM 729 C C . LEU A 1 102 ? -2.205 -4.482 10.510 1.00 96.19 102 LEU A C 1
ATOM 731 O O . LEU A 1 10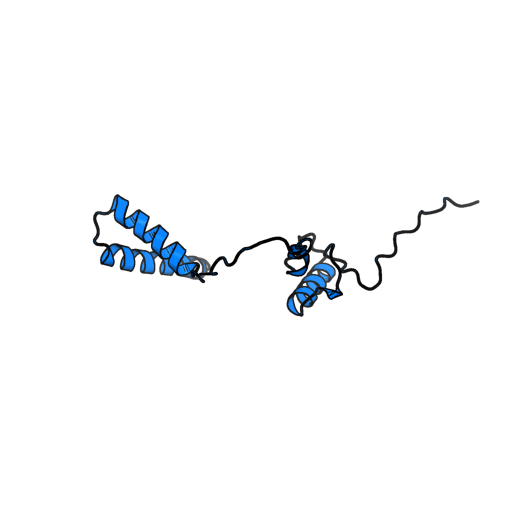2 ? -1.743 -5.470 9.946 1.00 96.19 102 LEU A O 1
ATOM 735 N N . LEU A 1 103 ? -1.972 -3.236 10.086 1.00 96.38 103 LEU A N 1
ATOM 736 C CA . LEU A 1 103 ? -1.151 -2.951 8.909 1.00 96.38 103 LEU A CA 1
ATOM 737 C C . LEU A 1 103 ? 0.278 -3.469 9.076 1.00 96.38 103 LEU A C 1
ATOM 739 O O . LEU A 1 103 ? 0.790 -4.115 8.169 1.00 96.38 103 LEU A O 1
ATOM 743 N N . HIS A 1 104 ? 0.882 -3.267 10.247 1.00 95.06 104 HIS A N 1
ATOM 744 C CA . HIS A 1 104 ? 2.210 -3.796 10.542 1.00 95.06 104 HIS A CA 1
ATOM 745 C C . HIS A 1 104 ? 2.266 -5.327 10.424 1.00 95.06 104 HIS A C 1
ATOM 747 O O . HIS A 1 104 ? 3.141 -5.862 9.749 1.00 95.06 104 HIS A O 1
ATOM 753 N N . VAL A 1 105 ? 1.293 -6.041 11.002 1.00 95.88 105 VAL A N 1
ATOM 754 C CA . VAL A 1 105 ? 1.220 -7.507 10.890 1.00 95.88 105 VAL A CA 1
ATOM 755 C C . VAL A 1 105 ? 1.043 -7.947 9.439 1.00 95.88 105 VAL A C 1
ATOM 757 O O . VAL A 1 105 ? 1.694 -8.898 9.022 1.00 95.88 105 VAL A O 1
ATOM 760 N N . LEU A 1 106 ? 0.193 -7.274 8.661 1.00 94.81 106 LEU A N 1
ATOM 761 C CA . LEU A 1 106 ? -0.025 -7.604 7.249 1.00 94.81 106 LEU A CA 1
ATOM 762 C C . LEU A 1 106 ? 1.215 -7.356 6.386 1.00 94.81 106 LEU A C 1
ATOM 764 O O . LEU A 1 106 ? 1.439 -8.096 5.432 1.00 94.81 106 LEU A O 1
ATOM 768 N N . ASP A 1 107 ? 2.017 -6.349 6.725 1.00 90.88 107 ASP A N 1
ATOM 769 C CA . ASP A 1 107 ? 3.254 -6.043 6.010 1.00 90.88 107 ASP A CA 1
ATOM 770 C C . ASP A 1 107 ? 4.375 -7.045 6.375 1.00 90.88 107 ASP A C 1
ATOM 772 O O . ASP A 1 107 ? 5.165 -7.427 5.512 1.00 90.88 107 ASP A O 1
ATOM 776 N N . GLU A 1 108 ? 4.419 -7.547 7.616 1.00 92.94 108 GLU A N 1
ATOM 777 C CA . GLU A 1 108 ? 5.410 -8.546 8.057 1.00 92.94 108 GLU A CA 1
ATOM 778 C C . GLU A 1 108 ? 5.028 -10.003 7.755 1.00 92.94 108 GLU A C 1
ATOM 780 O O . GLU A 1 108 ? 5.901 -10.858 7.569 1.00 92.94 108 GLU A O 1
ATOM 785 N N . ALA A 1 109 ? 3.732 -10.322 7.741 1.00 91.19 109 ALA A N 1
ATOM 786 C CA . ALA A 1 109 ? 3.231 -11.688 7.607 1.00 91.19 109 ALA A CA 1
ATOM 787 C C . ALA A 1 109 ? 3.778 -12.426 6.374 1.00 91.19 109 ALA A C 1
ATOM 789 O O . ALA A 1 109 ? 4.163 -13.585 6.535 1.00 91.19 109 ALA A O 1
ATOM 790 N N . PRO A 1 110 ? 3.894 -11.814 5.176 1.00 90.62 110 PRO A N 1
ATOM 791 C CA . PRO A 1 110 ? 4.457 -12.491 4.014 1.00 90.62 110 PRO A CA 1
ATOM 792 C C . PRO A 1 110 ? 5.866 -13.032 4.261 1.00 90.62 110 PRO A C 1
ATOM 794 O O . PRO A 1 110 ? 6.158 -14.155 3.867 1.00 90.62 110 PRO A O 1
ATOM 797 N N . GLU A 1 111 ? 6.730 -12.284 4.949 1.00 90.94 111 GLU A N 1
ATOM 798 C CA . GLU A 1 111 ? 8.096 -12.735 5.246 1.00 90.94 111 GLU A CA 1
ATOM 799 C C . GLU A 1 111 ? 8.126 -13.798 6.349 1.00 90.94 111 GLU A C 1
ATOM 801 O O . GLU A 1 111 ? 8.952 -14.712 6.323 1.00 90.94 111 GLU A O 1
ATOM 806 N N . ARG A 1 112 ? 7.196 -13.723 7.305 1.00 86.19 112 ARG A N 1
ATOM 807 C CA . ARG A 1 112 ? 7.083 -14.699 8.399 1.00 86.19 112 ARG A CA 1
ATOM 808 C C . ARG A 1 112 ? 6.495 -16.035 7.943 1.00 86.19 112 ARG A C 1
ATOM 810 O O . ARG A 1 112 ? 6.897 -17.063 8.470 1.00 86.19 112 ARG A O 1
ATOM 817 N N . LEU A 1 113 ? 5.576 -16.016 6.977 1.00 87.38 113 LEU A N 1
ATOM 818 C CA . LEU A 1 113 ? 4.902 -17.199 6.425 1.00 87.38 113 LEU A CA 1
ATOM 819 C C . LEU A 1 113 ? 5.688 -17.883 5.295 1.00 87.38 113 LEU A C 1
ATOM 821 O O . LEU A 1 113 ? 5.339 -18.986 4.895 1.00 87.38 113 LEU A O 1
ATOM 825 N N . ARG A 1 114 ? 6.728 -17.236 4.756 1.00 83.62 114 ARG A N 1
ATOM 826 C CA . ARG A 1 114 ? 7.624 -17.821 3.741 1.00 83.62 114 ARG A CA 1
ATOM 827 C C . ARG A 1 114 ? 8.638 -18.825 4.302 1.00 83.62 114 ARG A C 1
ATOM 829 O O . ARG A 1 114 ? 9.348 -19.440 3.509 1.00 83.62 114 ARG A O 1
ATOM 836 N N . ARG A 1 115 ? 8.756 -18.936 5.627 1.00 56.84 115 ARG A N 1
ATOM 837 C CA . ARG A 1 115 ? 9.627 -19.901 6.316 1.00 56.84 115 ARG A CA 1
ATOM 838 C C . ARG A 1 115 ? 8.893 -21.207 6.566 1.00 56.84 115 ARG A C 1
ATOM 840 O O . ARG A 1 115 ? 9.577 -22.248 6.498 1.00 56.84 115 ARG A O 1
#